Protein AF-A0A7W8XJZ4-F1 (afdb_monomer)

Radius of gyration: 14.4 Å; Cα contacts (8 Å, |Δi|>4): 47; chains: 1; bounding box: 26×44×35 Å

Structure (mmCIF, N/CA/C/O backbone):
data_AF-A0A7W8XJZ4-F1
#
_entry.id   AF-A0A7W8XJZ4-F1
#
loop_
_atom_site.group_PDB
_atom_site.id
_atom_site.type_symbol
_atom_site.label_atom_id
_atom_site.label_alt_id
_atom_site.label_comp_id
_atom_site.label_asym_id
_atom_site.label_entity_id
_atom_site.label_seq_id
_atom_site.pdbx_PDB_ins_code
_atom_site.Cartn_x
_atom_site.Cartn_y
_atom_site.Cartn_z
_atom_site.occupancy
_atom_site.B_iso_or_equiv
_atom_site.auth_seq_id
_atom_site.auth_comp_id
_atom_site.auth_asym_id
_atom_site.auth_atom_id
_atom_site.pdbx_PDB_model_num
ATOM 1 N N . MET A 1 1 ? 12.077 1.833 11.541 1.00 36.03 1 MET A N 1
ATOM 2 C CA . MET A 1 1 ? 11.728 1.785 12.977 1.00 36.03 1 MET A CA 1
ATOM 3 C C . MET A 1 1 ? 10.217 1.879 13.055 1.00 36.03 1 MET A C 1
ATOM 5 O O . MET A 1 1 ? 9.687 2.941 12.770 1.00 36.03 1 MET A O 1
ATOM 9 N N . VAL A 1 2 ? 9.528 0.760 13.279 1.00 40.94 2 VAL A N 1
ATOM 10 C CA . VAL A 1 2 ? 8.057 0.731 13.284 1.00 40.94 2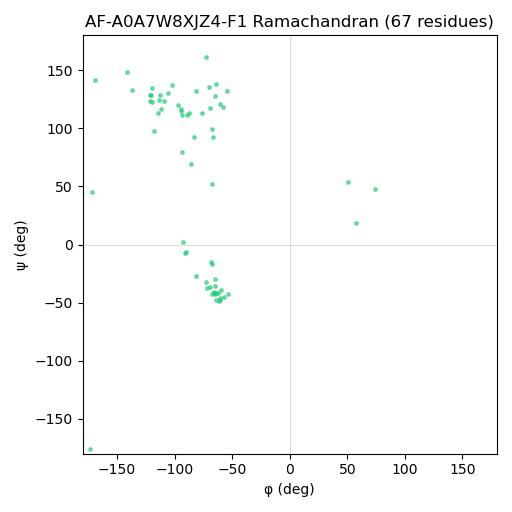 VAL A CA 1
ATOM 11 C C . VAL A 1 2 ? 7.611 1.021 14.713 1.00 40.94 2 VAL A C 1
ATOM 13 O O . VAL A 1 2 ? 7.905 0.240 15.614 1.00 40.94 2 VAL A O 1
ATOM 16 N N . SER A 1 3 ? 7.002 2.184 14.933 1.00 42.69 3 SER A N 1
ATOM 17 C CA . SER A 1 3 ? 6.471 2.570 16.241 1.00 42.69 3 SER A CA 1
ATOM 18 C C . SER A 1 3 ? 5.044 2.040 16.350 1.00 42.69 3 SER A C 1
ATOM 20 O O . SER A 1 3 ? 4.179 2.469 15.593 1.00 42.69 3 SER A O 1
ATOM 22 N N . HIS A 1 4 ? 4.808 1.087 17.251 1.00 54.91 4 HIS A N 1
ATOM 23 C CA . HIS A 1 4 ? 3.471 0.588 17.574 1.00 54.91 4 HIS A CA 1
ATOM 24 C C . HIS A 1 4 ? 2.954 1.369 18.787 1.00 54.91 4 HIS A C 1
ATOM 26 O O . HIS A 1 4 ? 3.563 1.312 19.855 1.00 54.91 4 HIS A O 1
ATOM 32 N N . CYS A 1 5 ? 1.867 2.122 18.617 1.00 44.19 5 CYS A N 1
ATOM 33 C CA . CYS A 1 5 ? 1.215 2.872 19.688 1.00 44.19 5 CYS A CA 1
ATOM 34 C C . CYS A 1 5 ? -0.211 2.331 19.863 1.00 44.19 5 CYS A C 1
ATOM 36 O O . CYS A 1 5 ? -1.109 2.681 19.104 1.00 44.19 5 CYS A O 1
ATOM 38 N N . ASP A 1 6 ? -0.392 1.445 20.842 1.00 55.88 6 ASP A N 1
ATOM 39 C CA . ASP A 1 6 ? -1.676 0.847 21.229 1.00 55.88 6 ASP A CA 1
ATOM 40 C C . ASP A 1 6 ? -2.295 1.687 22.361 1.00 55.88 6 ASP A C 1
ATOM 42 O O . ASP A 1 6 ? -2.091 1.385 23.532 1.00 55.88 6 ASP A O 1
ATOM 46 N N . ALA A 1 7 ? -2.924 2.830 22.037 1.00 51.38 7 ALA A N 1
ATOM 47 C CA . ALA A 1 7 ? -3.719 3.624 22.998 1.00 51.38 7 ALA A CA 1
ATOM 48 C C . ALA A 1 7 ? -4.520 4.785 22.361 1.00 51.38 7 ALA A C 1
ATOM 50 O O . ALA A 1 7 ? -4.533 5.900 22.879 1.00 51.38 7 ALA A O 1
ATOM 51 N N . SER A 1 8 ? -5.204 4.573 21.240 1.00 48.84 8 SER A N 1
ATOM 52 C CA . SER A 1 8 ? -6.299 5.450 20.787 1.00 48.84 8 SER A CA 1
ATOM 53 C C . SER A 1 8 ? -7.005 4.748 19.639 1.00 48.84 8 SER A C 1
ATOM 55 O O . SER A 1 8 ? -6.311 4.138 18.837 1.00 48.84 8 SER A O 1
ATOM 57 N N . GLY A 1 9 ? -8.334 4.819 19.535 1.00 54.41 9 GLY A N 1
ATOM 58 C CA . GLY A 1 9 ? -9.108 4.274 18.406 1.00 54.41 9 GLY A CA 1
ATOM 59 C C . GLY A 1 9 ? -8.857 5.013 17.086 1.00 54.41 9 GLY A C 1
ATOM 60 O O . GLY A 1 9 ? -9.794 5.513 16.477 1.00 54.41 9 GLY A O 1
ATOM 61 N N . HIS A 1 10 ? -7.590 5.158 16.712 1.00 58.78 10 HIS A N 1
ATOM 62 C CA . HIS A 1 10 ? -7.110 5.752 15.483 1.00 58.78 10 HIS A CA 1
ATOM 63 C C . HIS A 1 10 ? -6.540 4.630 14.630 1.00 58.78 10 HIS A C 1
ATOM 65 O O . HIS A 1 10 ? -5.632 3.923 15.073 1.00 58.78 10 HIS A O 1
ATOM 71 N N . ASP A 1 11 ? -7.057 4.495 13.414 1.00 68.31 11 ASP A N 1
ATOM 72 C CA . ASP A 1 11 ? -6.483 3.605 12.418 1.00 68.31 11 ASP A CA 1
ATOM 73 C C . ASP A 1 11 ? -4.996 3.940 12.219 1.00 68.31 11 ASP A C 1
ATOM 75 O O . ASP A 1 11 ? -4.632 5.119 12.092 1.00 68.31 11 ASP A O 1
ATOM 79 N N . PRO A 1 12 ? -4.107 2.936 12.222 1.00 79.50 12 PRO A N 1
ATOM 80 C CA . PRO A 1 12 ? -2.678 3.173 12.135 1.00 79.50 12 PRO A CA 1
ATOM 81 C C . PRO A 1 12 ? -2.345 3.805 10.772 1.00 79.50 12 PRO A C 1
ATOM 83 O O . PRO A 1 12 ? -2.719 3.289 9.718 1.00 79.50 12 PRO A O 1
ATOM 86 N N . LEU A 1 13 ? -1.630 4.934 10.780 1.00 83.00 13 LEU A N 1
ATOM 87 C CA . LEU A 1 13 ? -1.199 5.642 9.569 1.00 83.00 13 LEU A CA 1
ATOM 88 C C . LEU A 1 13 ? 0.240 5.255 9.208 1.00 83.00 13 LEU A C 1
ATOM 90 O O . LEU A 1 13 ? 1.169 5.516 9.974 1.00 83.00 13 LEU A O 1
ATOM 94 N N . LEU A 1 14 ? 0.427 4.692 8.016 1.00 85.00 14 LEU A N 1
ATOM 95 C CA . LEU A 1 14 ? 1.728 4.365 7.441 1.00 85.00 14 LEU A CA 1
ATOM 9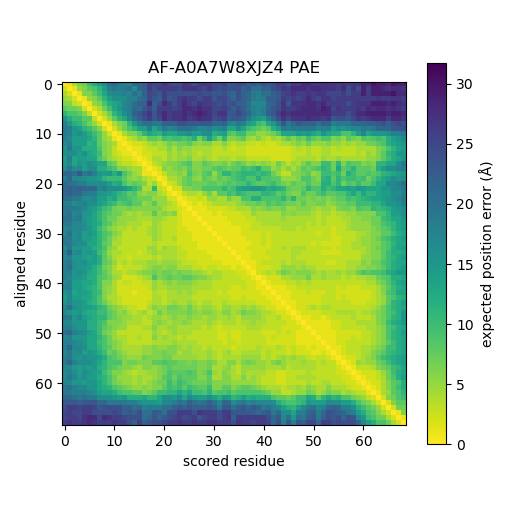6 C C . LEU A 1 14 ? 2.077 5.358 6.325 1.00 85.00 14 LEU A C 1
ATOM 98 O O . LEU A 1 14 ? 1.275 5.600 5.424 1.00 85.00 14 LEU A O 1
ATOM 102 N N . ILE A 1 15 ? 3.287 5.919 6.373 1.00 87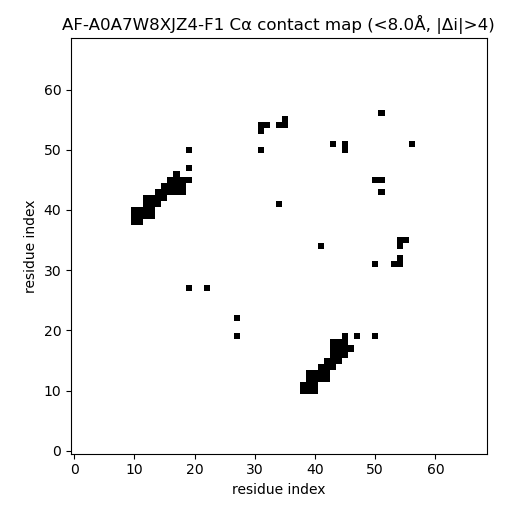.25 15 ILE A N 1
ATOM 103 C CA . ILE A 1 15 ? 3.810 6.830 5.346 1.00 87.25 15 ILE A CA 1
ATOM 104 C C . ILE A 1 15 ? 5.104 6.241 4.779 1.00 87.25 15 ILE A C 1
ATOM 106 O O . ILE A 1 15 ? 6.045 5.982 5.530 1.00 87.25 15 ILE A O 1
ATOM 110 N N . LEU A 1 16 ? 5.156 6.043 3.461 1.00 85.81 16 LEU A N 1
ATOM 111 C CA . LEU A 1 16 ? 6.307 5.491 2.745 1.00 85.81 16 LEU A CA 1
ATOM 112 C C . LEU A 1 16 ? 6.817 6.487 1.706 1.00 85.81 16 LEU A C 1
ATOM 114 O O . LEU A 1 16 ? 6.048 6.966 0.875 1.00 85.81 16 LEU A O 1
ATOM 118 N N . GLY A 1 17 ? 8.119 6.763 1.733 1.00 81.00 17 GLY A N 1
ATOM 119 C CA . GLY A 1 17 ? 8.815 7.519 0.694 1.00 81.00 17 GLY A CA 1
ATOM 120 C C . GLY A 1 17 ? 9.810 6.621 -0.025 1.00 81.00 17 GLY A C 1
ATOM 121 O O . GLY A 1 17 ? 10.647 6.008 0.630 1.00 81.00 17 GLY A O 1
ATOM 122 N N . GLU A 1 18 ? 9.689 6.535 -1.347 1.00 81.56 18 GLU A N 1
ATOM 123 C CA . GLU A 1 18 ? 10.527 5.709 -2.226 1.00 81.56 18 GLU A CA 1
ATOM 124 C C . GLU A 1 18 ? 10.650 4.235 -1.774 1.00 81.56 18 GLU A C 1
ATOM 126 O O . GLU A 1 18 ? 11.758 3.718 -1.615 1.00 81.56 18 GLU A O 1
ATOM 131 N N . PRO A 1 19 ? 9.521 3.525 -1.561 1.00 68.69 19 PRO A N 1
ATOM 132 C CA . PRO A 1 19 ? 9.522 2.179 -0.980 1.00 68.69 19 PRO A CA 1
ATOM 133 C C . PRO A 1 19 ? 10.160 1.102 -1.866 1.00 68.69 19 PRO A C 1
ATOM 135 O O . PRO A 1 19 ? 10.480 0.035 -1.359 1.00 68.69 19 PRO A O 1
ATOM 138 N N . THR A 1 20 ? 10.340 1.357 -3.164 1.00 70.62 20 THR A N 1
ATOM 139 C CA . THR A 1 20 ? 10.941 0.422 -4.129 1.00 70.62 20 THR A CA 1
ATOM 140 C C . THR A 1 20 ? 12.460 0.566 -4.247 1.00 70.62 20 THR A C 1
ATOM 142 O O . THR A 1 20 ? 13.103 -0.228 -4.934 1.00 70.62 20 THR A O 1
ATOM 145 N N . ASN A 1 21 ? 13.067 1.562 -3.594 1.00 76.44 21 ASN A N 1
ATOM 146 C CA . ASN A 1 21 ? 14.487 1.832 -3.769 1.00 76.44 21 ASN A CA 1
ATOM 147 C C . ASN A 1 21 ? 15.357 0.732 -3.134 1.00 76.44 21 ASN A C 1
ATOM 149 O O . ASN A 1 21 ? 15.127 0.315 -2.000 1.00 76.44 21 ASN A O 1
ATOM 153 N N . HIS A 1 22 ? 16.389 0.291 -3.857 1.00 74.94 22 HIS A N 1
ATOM 154 C CA . HIS A 1 22 ? 17.312 -0.776 -3.445 1.00 74.94 22 HIS A CA 1
ATOM 155 C C . HIS A 1 22 ? 16.662 -2.140 -3.118 1.00 74.94 22 HIS A C 1
ATOM 157 O O . HIS A 1 22 ? 17.304 -2.964 -2.465 1.00 74.94 22 HIS A O 1
ATOM 163 N N . LEU A 1 23 ? 15.430 -2.401 -3.571 1.00 78.31 23 LEU A N 1
ATOM 164 C CA . LEU A 1 23 ? 14.755 -3.691 -3.404 1.00 78.31 23 LEU A CA 1
ATOM 165 C C . LEU A 1 23 ? 14.791 -4.523 -4.692 1.00 78.31 23 LEU A C 1
ATOM 167 O O . LEU A 1 23 ? 14.529 -4.016 -5.781 1.00 78.31 23 LEU A O 1
ATOM 171 N N . ASP A 1 24 ? 15.063 -5.820 -4.555 1.00 82.81 24 ASP A N 1
ATOM 172 C CA . ASP A 1 24 ? 14.873 -6.798 -5.628 1.00 82.81 24 ASP A CA 1
ATOM 173 C C . 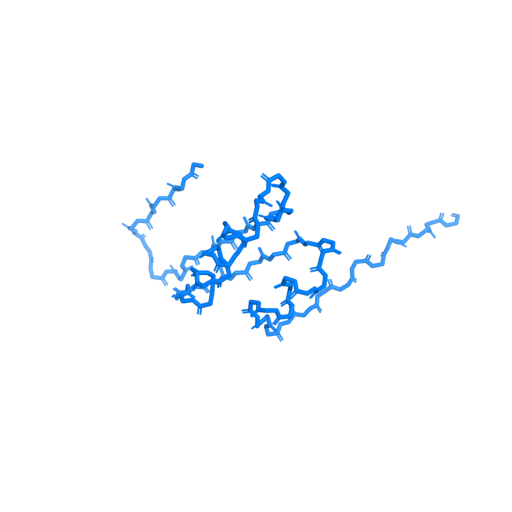ASP A 1 24 ? 13.378 -7.096 -5.859 1.00 82.81 24 ASP A C 1
ATOM 175 O O . ASP A 1 24 ? 12.538 -6.880 -4.981 1.00 82.81 24 ASP A O 1
ATOM 179 N N . ILE A 1 25 ? 13.044 -7.660 -7.024 1.00 82.38 25 ILE A N 1
ATOM 180 C CA . ILE A 1 25 ? 11.661 -7.925 -7.473 1.00 82.38 25 ILE A CA 1
ATOM 181 C C . ILE A 1 25 ? 10.849 -8.732 -6.443 1.00 82.38 25 ILE A C 1
ATOM 183 O O . ILE A 1 25 ? 9.701 -8.390 -6.160 1.00 82.38 25 ILE A O 1
ATOM 187 N N . ASP A 1 26 ? 11.444 -9.762 -5.833 1.00 84.75 26 ASP A N 1
ATOM 188 C CA . ASP A 1 26 ? 10.774 -10.573 -4.805 1.00 84.75 26 ASP A CA 1
ATOM 189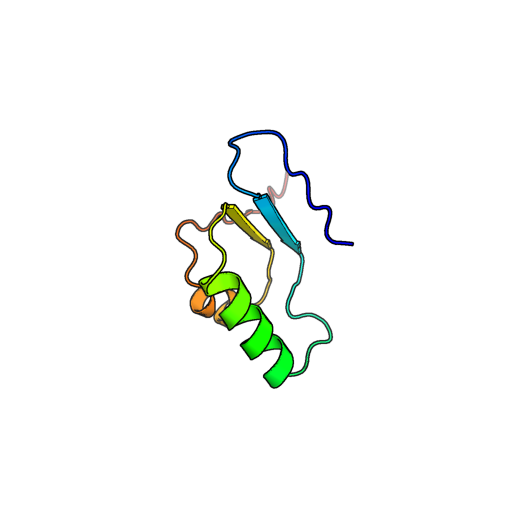 C C . ASP A 1 26 ? 10.442 -9.761 -3.542 1.00 84.75 26 ASP A C 1
ATOM 191 O O . ASP A 1 26 ? 9.398 -9.954 -2.915 1.00 84.75 26 ASP A O 1
ATOM 195 N N . SER A 1 27 ? 11.314 -8.815 -3.180 1.00 85.31 27 SER A N 1
ATOM 196 C CA . SER A 1 27 ? 11.106 -7.936 -2.026 1.00 85.31 27 SER A CA 1
ATOM 197 C C . SER A 1 27 ? 10.004 -6.916 -2.300 1.00 85.31 27 SER A C 1
ATOM 199 O O . SER A 1 27 ? 9.191 -6.644 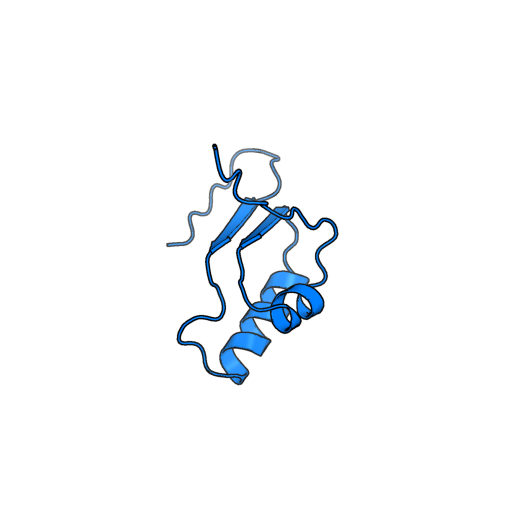-1.418 1.00 85.31 27 SER A O 1
ATOM 201 N N . ILE A 1 28 ? 9.929 -6.399 -3.530 1.00 84.44 28 ILE A N 1
ATOM 202 C CA . ILE A 1 28 ? 8.849 -5.505 -3.965 1.00 84.44 28 ILE A CA 1
ATOM 203 C C . ILE A 1 28 ? 7.504 -6.229 -3.868 1.00 84.44 28 ILE A C 1
ATOM 205 O O . ILE A 1 28 ? 6.585 -5.716 -3.236 1.00 84.44 28 ILE A O 1
ATOM 209 N N . ALA A 1 29 ? 7.407 -7.456 -4.388 1.00 85.50 29 ALA A N 1
ATOM 210 C CA . ALA A 1 29 ? 6.176 -8.245 -4.323 1.00 85.50 29 ALA A CA 1
ATOM 211 C C . ALA A 1 29 ? 5.712 -8.506 -2.875 1.00 85.50 29 ALA A C 1
ATOM 213 O O . ALA A 1 29 ? 4.516 -8.445 -2.578 1.00 85.50 29 ALA A O 1
ATOM 214 N N . ALA A 1 30 ? 6.648 -8.761 -1.955 1.00 86.25 30 ALA A N 1
ATOM 215 C CA . ALA A 1 30 ? 6.337 -8.936 -0.538 1.00 86.25 30 ALA A CA 1
ATOM 216 C C . ALA A 1 30 ? 5.809 -7.642 0.108 1.00 86.25 30 ALA A C 1
ATOM 218 O O . ALA A 1 30 ? 4.840 -7.684 0.871 1.00 86.25 30 ALA A O 1
ATOM 219 N N . VAL A 1 31 ? 6.412 -6.494 -0.218 1.00 87.19 31 VAL A N 1
ATOM 220 C CA . VAL A 1 31 ? 5.948 -5.177 0.242 1.00 87.19 31 VAL A CA 1
ATOM 221 C C . VAL A 1 31 ? 4.560 -4.879 -0.319 1.00 87.19 31 VAL A C 1
ATOM 223 O O . VAL A 1 31 ? 3.668 -4.533 0.447 1.00 87.19 31 VAL A O 1
ATOM 226 N N . GLU A 1 32 ? 4.334 -5.078 -1.616 1.00 87.88 32 GLU A N 1
ATOM 227 C CA . GLU A 1 32 ? 3.026 -4.873 -2.247 1.00 87.88 32 GLU A CA 1
ATOM 228 C C . GLU A 1 32 ? 1.929 -5.716 -1.588 1.00 87.88 32 GLU A C 1
ATOM 230 O O . GLU A 1 32 ? 0.854 -5.203 -1.276 1.00 87.88 32 GLU A O 1
ATOM 235 N N . ALA A 1 33 ? 2.201 -6.998 -1.325 1.00 87.94 33 ALA A N 1
ATOM 236 C CA . ALA A 1 33 ? 1.261 -7.879 -0.638 1.00 87.94 33 ALA A CA 1
ATOM 237 C C . ALA A 1 33 ? 0.955 -7.399 0.790 1.00 87.94 33 ALA A C 1
ATOM 239 O O . ALA A 1 33 ? -0.204 -7.410 1.206 1.00 87.94 33 ALA A O 1
ATOM 240 N N . GLY A 1 34 ? 1.974 -6.942 1.524 1.00 88.25 34 GLY A N 1
ATOM 241 C CA . GLY A 1 34 ? 1.807 -6.387 2.866 1.00 88.25 34 GLY A CA 1
ATOM 242 C C . GLY A 1 34 ? 0.990 -5.094 2.877 1.00 88.25 34 GLY A C 1
ATOM 243 O O . GLY A 1 34 ? 0.107 -4.941 3.716 1.00 88.25 34 GLY A O 1
ATOM 244 N N . LEU A 1 35 ? 1.239 -4.189 1.927 1.00 88.00 35 LEU A N 1
ATOM 245 C CA . LEU A 1 35 ? 0.518 -2.917 1.820 1.00 88.00 35 LEU A CA 1
ATOM 246 C C . LEU A 1 35 ? -0.938 -3.104 1.399 1.00 88.00 35 LEU A C 1
ATOM 248 O O . LEU A 1 35 ? -1.805 -2.416 1.923 1.00 88.00 35 LEU A O 1
ATOM 252 N N . ARG A 1 36 ? -1.227 -4.071 0.521 1.00 86.06 36 ARG A N 1
ATOM 253 C CA . ARG A 1 36 ? -2.605 -4.435 0.151 1.00 86.06 36 ARG A CA 1
ATOM 254 C C . ARG A 1 36 ? -3.412 -5.008 1.317 1.00 86.06 36 ARG A C 1
ATOM 256 O O . ARG A 1 36 ? -4.630 -4.885 1.328 1.00 86.06 36 ARG A O 1
ATOM 263 N N . ALA A 1 37 ? -2.748 -5.673 2.262 1.00 87.25 37 ALA A N 1
ATOM 264 C CA . ALA A 1 37 ? -3.377 -6.268 3.440 1.00 87.25 37 ALA A CA 1
ATOM 265 C C . ALA A 1 37 ? -3.393 -5.328 4.660 1.00 87.25 37 ALA A C 1
ATOM 267 O O . ALA A 1 37 ? -3.814 -5.739 5.742 1.00 87.25 37 ALA A O 1
ATOM 268 N N . TYR A 1 38 ? -2.895 -4.098 4.516 1.00 86.69 38 TYR A N 1
ATOM 269 C CA . TYR A 1 38 ? -2.784 -3.152 5.615 1.00 86.69 38 TYR A CA 1
ATOM 270 C C . TYR A 1 38 ? -4.150 -2.546 5.958 1.00 86.69 38 TYR A C 1
ATOM 272 O O . TYR A 1 38 ? -4.718 -1.783 5.181 1.00 86.69 38 TYR A O 1
ATOM 280 N N . ASP A 1 39 ? -4.656 -2.876 7.146 1.00 82.19 39 ASP A N 1
ATOM 281 C CA . ASP A 1 39 ? -5.921 -2.376 7.695 1.00 82.19 39 ASP A CA 1
ATOM 282 C C . ASP A 1 39 ? -5.679 -1.032 8.407 1.00 82.19 39 ASP A C 1
ATOM 284 O O . ASP A 1 39 ? -5.622 -0.932 9.632 1.00 82.19 39 ASP A O 1
ATOM 288 N N . GLY A 1 40 ? -5.384 0.001 7.620 1.00 85.50 40 GLY A N 1
ATOM 289 C CA . GLY A 1 40 ? -5.104 1.339 8.126 1.00 85.50 40 GLY A CA 1
ATOM 290 C C . GLY A 1 40 ? -4.948 2.365 7.009 1.00 85.50 40 GLY A C 1
ATOM 291 O O . GLY A 1 40 ? -5.112 2.070 5.827 1.00 85.50 40 GLY A O 1
ATOM 292 N N . ALA A 1 41 ? -4.606 3.599 7.371 1.00 88.12 41 ALA A N 1
ATOM 293 C CA . ALA A 1 41 ? -4.376 4.647 6.385 1.00 88.12 41 ALA A CA 1
ATOM 294 C C . ALA A 1 41 ? -2.962 4.533 5.793 1.00 88.12 41 ALA A C 1
ATOM 296 O O . ALA A 1 41 ? -1.980 4.431 6.528 1.00 88.12 41 ALA A O 1
ATOM 297 N N . LEU A 1 42 ? -2.846 4.595 4.467 1.00 87.56 42 LEU A N 1
ATOM 298 C CA . LEU A 1 42 ? -1.573 4.499 3.754 1.00 87.56 42 LEU A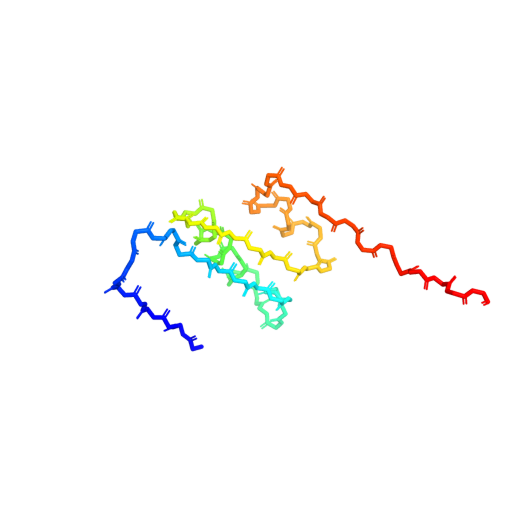 CA 1
ATOM 299 C C . LEU A 1 42 ? -1.335 5.749 2.899 1.00 87.56 42 LEU A C 1
ATOM 301 O O . LEU A 1 42 ? -2.177 6.130 2.087 1.00 87.56 42 LEU A O 1
ATOM 305 N N . ILE A 1 43 ? -0.164 6.366 3.054 1.00 89.25 43 ILE A N 1
ATOM 306 C CA . ILE A 1 43 ? 0.337 7.426 2.173 1.00 89.25 43 ILE A CA 1
ATOM 307 C C . ILE A 1 43 ? 1.649 6.947 1.555 1.00 89.25 43 ILE A C 1
ATOM 309 O O . ILE A 1 43 ? 2.605 6.641 2.264 1.00 89.25 43 ILE A O 1
ATOM 313 N N . VAL A 1 44 ? 1.707 6.912 0.227 1.00 88.31 44 VAL A N 1
ATOM 314 C CA . VAL A 1 44 ? 2.900 6.513 -0.526 1.00 88.31 44 VAL A CA 1
ATOM 315 C C . VAL A 1 44 ? 3.356 7.661 -1.410 1.00 88.31 44 VAL A C 1
ATOM 317 O O . VAL A 1 44 ? 2.559 8.262 -2.127 1.00 88.31 44 VAL A O 1
ATOM 320 N N . VAL A 1 45 ? 4.659 7.919 -1.392 1.00 88.31 45 VAL A N 1
ATOM 321 C CA . VAL A 1 45 ? 5.358 8.767 -2.354 1.00 88.31 45 VAL A CA 1
ATOM 322 C C . VAL A 1 45 ? 6.304 7.868 -3.140 1.00 88.31 45 VAL A C 1
ATOM 324 O O . VAL A 1 45 ? 7.249 7.316 -2.580 1.00 88.31 45 VAL A O 1
ATOM 327 N N . SER A 1 46 ? 6.033 7.694 -4.429 1.00 84.06 46 SER A N 1
ATOM 328 C CA . SER A 1 46 ? 6.843 6.875 -5.330 1.00 84.06 46 SER A CA 1
ATOM 329 C C . SER A 1 46 ? 6.943 7.547 -6.694 1.00 84.06 46 SER A C 1
ATOM 331 O O . SER A 1 46 ? 6.007 8.223 -7.120 1.00 84.06 46 SER A O 1
ATOM 333 N N . HIS A 1 47 ? 8.072 7.344 -7.370 1.00 84.25 47 HIS A N 1
ATOM 334 C CA . HIS A 1 47 ? 8.244 7.675 -8.785 1.00 84.25 47 HIS A CA 1
ATOM 335 C C . HIS A 1 47 ? 7.877 6.496 -9.710 1.00 84.25 47 HIS A C 1
ATOM 337 O O . HIS A 1 47 ? 7.862 6.656 -10.926 1.00 84.25 47 HIS A O 1
ATOM 343 N N . ASP A 1 48 ? 7.610 5.314 -9.143 1.00 85.19 48 ASP A N 1
ATOM 344 C CA . ASP A 1 48 ? 7.249 4.095 -9.868 1.00 85.19 48 ASP A CA 1
ATOM 345 C C . ASP A 1 48 ? 5.725 3.955 -9.962 1.00 85.19 48 ASP A C 1
ATOM 347 O O . ASP A 1 48 ? 5.041 3.725 -8.961 1.00 85.19 48 ASP A O 1
ATOM 351 N N . GLU A 1 49 ? 5.197 4.093 -11.176 1.00 84.19 49 GLU A N 1
ATOM 352 C CA . GLU A 1 49 ? 3.760 4.015 -11.442 1.00 84.19 49 GLU A CA 1
ATOM 353 C C . GLU A 1 49 ? 3.215 2.588 -11.341 1.00 84.19 49 GLU A C 1
ATOM 355 O O . GLU A 1 49 ? 2.095 2.405 -10.867 1.00 84.19 49 GLU A O 1
ATOM 360 N N . THR A 1 50 ? 4.018 1.579 -11.691 1.00 86.06 50 THR A N 1
ATOM 361 C CA . THR A 1 50 ? 3.605 0.166 -11.646 1.00 86.06 50 THR A CA 1
ATOM 362 C C . THR A 1 50 ? 3.390 -0.272 -10.202 1.00 86.06 50 THR A C 1
ATOM 364 O O . THR A 1 50 ? 2.389 -0.912 -9.883 1.00 86.06 50 THR A O 1
ATOM 367 N N . PHE A 1 51 ? 4.292 0.132 -9.305 1.00 85.81 51 PHE A N 1
ATOM 368 C CA . PHE A 1 51 ? 4.153 -0.116 -7.870 1.00 85.81 51 PHE A CA 1
ATOM 369 C C . PHE A 1 51 ? 2.881 0.529 -7.305 1.00 85.81 51 PHE A C 1
ATOM 371 O O . PHE A 1 51 ? 2.124 -0.101 -6.564 1.00 85.81 51 PHE A O 1
ATOM 378 N N . VAL A 1 52 ? 2.631 1.790 -7.672 1.00 86.12 52 VAL A N 1
ATOM 379 C CA . VAL A 1 52 ? 1.472 2.564 -7.206 1.00 86.12 52 VAL A CA 1
ATOM 380 C C . VAL A 1 52 ? 0.155 1.946 -7.685 1.00 86.12 52 VAL A C 1
ATOM 382 O O . VAL A 1 52 ? -0.797 1.850 -6.910 1.00 86.12 52 VAL A O 1
ATOM 385 N N . GLU A 1 53 ? 0.099 1.489 -8.935 1.00 86.44 53 GLU A N 1
ATOM 386 C CA . GLU A 1 53 ? -1.049 0.750 -9.464 1.00 86.44 53 GLU A CA 1
ATOM 387 C C . GLU A 1 53 ? -1.224 -0.601 -8.765 1.00 86.44 53 GLU A C 1
ATOM 389 O O . GLU A 1 53 ? -2.347 -0.977 -8.422 1.00 86.44 53 GLU A O 1
ATOM 394 N N . SER A 1 54 ? -0.123 -1.308 -8.493 1.00 86.69 54 SER A N 1
ATOM 395 C CA . SER A 1 54 ? -0.156 -2.611 -7.832 1.00 86.69 54 SER A CA 1
ATOM 396 C C . SER A 1 54 ? -0.777 -2.509 -6.436 1.00 86.69 54 SER A C 1
ATOM 398 O O . SER A 1 54 ? -1.689 -3.272 -6.118 1.00 86.69 54 SER A O 1
ATOM 400 N N . ILE A 1 55 ? -0.376 -1.550 -5.601 1.00 87.06 55 ILE A N 1
ATOM 401 C CA . ILE A 1 55 ? -0.903 -1.442 -4.227 1.00 87.06 55 ILE A CA 1
ATOM 402 C C . ILE A 1 55 ? -2.385 -1.033 -4.148 1.00 87.06 55 ILE A C 1
ATOM 404 O O . ILE A 1 55 ? -2.993 -1.223 -3.099 1.00 87.06 55 ILE A O 1
ATOM 408 N N . GLY A 1 56 ? -2.981 -0.525 -5.234 1.00 84.69 56 GLY A N 1
ATOM 409 C CA . GLY A 1 56 ? -4.414 -0.223 -5.298 1.00 84.69 56 GLY A CA 1
ATOM 410 C C . GLY A 1 56 ? -4.830 1.027 -4.516 1.00 84.69 56 GLY A C 1
ATOM 411 O O .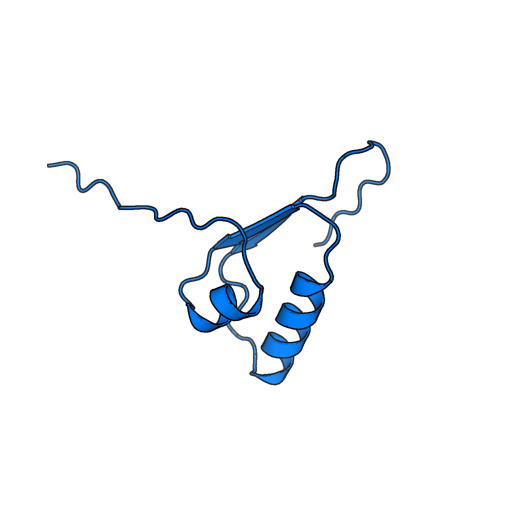 GLY A 1 56 ? -5.788 0.987 -3.748 1.00 84.69 56 GLY A O 1
ATOM 412 N N . ILE A 1 57 ? -4.115 2.143 -4.692 1.00 85.12 57 ILE A N 1
ATOM 413 C CA . ILE A 1 57 ? -4.447 3.412 -4.021 1.00 85.12 57 ILE A CA 1
ATOM 414 C C . ILE A 1 57 ? -5.810 3.984 -4.443 1.00 85.12 57 ILE A C 1
ATOM 416 O O . ILE A 1 57 ? -6.139 4.066 -5.624 1.00 85.12 57 ILE A O 1
ATOM 420 N N . GLU A 1 58 ? -6.571 4.486 -3.468 1.00 85.25 58 GLU A N 1
ATOM 421 C CA . GLU A 1 58 ? -7.892 5.091 -3.710 1.00 85.25 58 GLU A CA 1
ATOM 422 C C . GLU A 1 58 ? -7.824 6.547 -4.193 1.00 85.25 58 GLU A C 1
ATOM 424 O O . GLU A 1 58 ? -8.736 7.041 -4.858 1.00 85.25 58 GLU A O 1
ATOM 429 N N . ARG A 1 59 ? -6.762 7.275 -3.826 1.00 86.81 59 ARG A N 1
ATOM 430 C CA . ARG A 1 59 ? -6.579 8.692 -4.169 1.00 86.81 59 ARG A CA 1
ATOM 431 C C . ARG A 1 59 ? -5.145 8.970 -4.595 1.00 86.81 59 ARG A C 1
ATOM 433 O O . ARG A 1 59 ? -4.209 8.607 -3.888 1.00 86.81 59 ARG A O 1
ATOM 440 N N . ARG A 1 60 ? -4.992 9.690 -5.709 1.00 86.62 60 ARG A N 1
ATOM 441 C CA . ARG A 1 60 ? -3.707 10.182 -6.222 1.00 86.62 60 ARG A CA 1
ATOM 442 C C . ARG A 1 60 ? -3.664 11.704 -6.120 1.00 86.62 60 ARG A C 1
ATOM 444 O O . ARG A 1 60 ? -4.589 12.383 -6.559 1.00 86.62 60 ARG A O 1
ATOM 451 N N . LEU A 1 61 ? -2.598 12.225 -5.520 1.00 86.19 61 LEU A N 1
ATOM 452 C CA . LEU A 1 61 ? -2.309 13.656 -5.456 1.00 86.19 61 LEU A CA 1
ATOM 453 C C . LEU A 1 61 ? -1.076 13.928 -6.312 1.00 86.19 61 LEU A C 1
ATOM 455 O O . LEU A 1 61 ? 0.003 13.421 -6.014 1.00 86.19 61 LEU A O 1
ATOM 459 N N . GLU A 1 62 ? -1.234 14.719 -7.367 1.00 83.62 62 GLU A N 1
ATOM 460 C CA . GLU A 1 62 ? -0.120 15.116 -8.226 1.00 83.62 62 GLU A CA 1
ATOM 461 C C . GLU A 1 62 ? 0.423 16.468 -7.766 1.00 83.62 62 GLU A C 1
ATOM 463 O O . GLU A 1 62 ? -0.265 17.490 -7.810 1.00 83.62 62 GLU A O 1
ATOM 468 N N . LEU A 1 63 ? 1.667 16.469 -7.289 1.00 81.50 63 LEU A N 1
ATOM 469 C CA . LEU A 1 63 ? 2.360 17.689 -6.898 1.00 81.50 63 LEU A CA 1
ATOM 470 C C . LEU A 1 63 ? 2.958 18.332 -8.151 1.00 81.50 63 LEU A C 1
ATOM 472 O O . LEU A 1 63 ? 4.080 18.027 -8.549 1.00 81.50 63 LEU A O 1
ATOM 476 N N . ALA A 1 64 ? 2.213 19.238 -8.780 1.00 77.31 64 ALA A N 1
ATOM 477 C CA . ALA A 1 64 ? 2.796 20.134 -9.768 1.00 77.31 64 ALA A CA 1
ATOM 478 C C . ALA A 1 64 ? 3.728 21.111 -9.037 1.00 77.31 64 ALA A C 1
ATOM 480 O O . ALA A 1 64 ? 3.279 21.887 -8.190 1.00 77.31 64 ALA A O 1
ATOM 481 N N . ALA A 1 65 ? 5.026 21.081 -9.346 1.00 70.38 65 ALA A N 1
ATOM 482 C CA . ALA A 1 65 ? 5.927 22.126 -8.883 1.00 70.38 65 ALA A CA 1
ATOM 483 C C . ALA A 1 65 ? 5.399 23.467 -9.411 1.00 70.38 65 ALA A C 1
ATOM 485 O O . ALA A 1 65 ? 5.310 23.664 -10.625 1.00 70.38 65 ALA A O 1
ATOM 486 N N . SER A 1 66 ? 5.033 24.393 -8.519 1.00 66.62 66 SER A N 1
ATOM 487 C CA . SER A 1 66 ? 4.793 25.765 -8.947 1.00 66.62 66 SER A CA 1
ATOM 488 C C 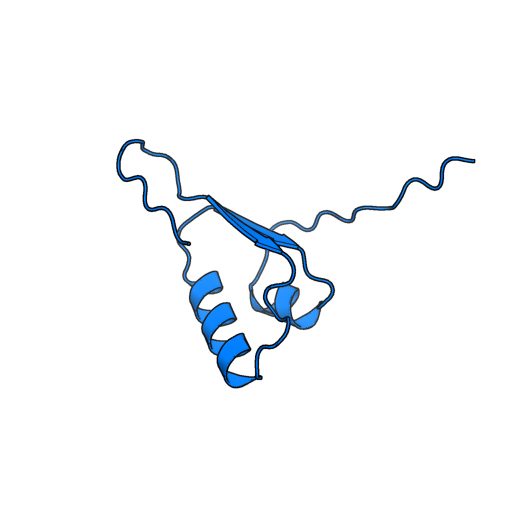. SER A 1 66 ? 6.144 26.328 -9.373 1.00 66.62 66 SER A C 1
ATOM 490 O O . SER A 1 66 ? 6.958 26.711 -8.530 1.00 66.62 66 SER A O 1
ATOM 492 N N . VAL A 1 67 ? 6.415 26.350 -10.676 1.00 64.38 67 VAL A N 1
ATOM 493 C CA . VAL A 1 67 ? 7.476 27.197 -11.214 1.00 64.38 67 VAL A CA 1
ATOM 494 C C . VAL A 1 67 ? 6.993 28.627 -11.001 1.00 64.38 67 VAL A C 1
ATOM 496 O O . VAL A 1 67 ? 6.199 29.153 -11.777 1.00 64.38 67 VAL A O 1
ATOM 499 N N . GLY A 1 68 ? 7.384 29.209 -9.867 1.00 66.19 68 GLY A N 1
ATOM 500 C CA . GLY A 1 68 ? 7.241 30.636 -9.626 1.00 66.19 68 GLY A CA 1
ATOM 501 C C . GLY A 1 68 ? 8.056 31.371 -10.684 1.00 66.19 68 GLY A C 1
ATOM 502 O O . GLY A 1 68 ? 9.249 31.098 -10.826 1.00 66.19 68 GLY A O 1
ATOM 503 N N . GLY A 1 69 ? 7.378 32.212 -11.464 1.00 48.75 69 GLY A N 1
ATOM 504 C CA . GLY A 1 69 ? 8.001 33.139 -12.411 1.00 48.75 69 GLY A CA 1
ATOM 505 C C . GLY A 1 69 ? 8.649 34.331 -11.726 1.00 48.75 69 GLY A C 1
ATOM 506 O O . GLY A 1 69 ? 8.296 34.613 -10.557 1.00 48.75 69 GLY A O 1
#

Secondary structure (DSSP, 8-state):
------SSS-PPEEEEESTTTT--HHHHHHHHHHHHT--SEEEEE-S-HHHHHHHT-S-----------

InterPro domains:
  IPR027417 P-loop containing nucleoside triphosphate hydrolase [G3DSA:3.40.50.300] (13-58)
  IPR027417 P-loop containing nucleoside triphosphate hydrolase [SSF52540] (11-52)
  IPR050611 ABCF protein [PTHR19211] (13-55)

Mean predicted aligned error: 9.56 Å

Organism: NCBI:txid1138194

Nearest PDB structures (foldseek):
  4fin-assembly2_A  TM=8.980E-01  e=2.010E-03  Escherichia coli K-12
  7p7t-assembly1_0  TM=9.204E-01  e=3.222E-03  Enterococcus faecalis
  4fin-assembly3_B  TM=8.989E-01  e=2.460E-03  Escherichia coli K-12
  2ix3-assembly1_B  TM=9.512E-01  e=1.737E-02  Saccharomyces cerevisiae
  6y3x-assembly1_A  TM=2.988E-01  e=6.990E+00  Francisella tularensis subsp. novicida

Foldseek 3Di:
DDDDDPDDPAFDEEEEEAPCPPDDPVRLVVVLVVLLPRRGHYHYHHPDPVSVVSNPDPDDDDDDPPPDD

pLDDT: mean 77.36, std 13.98, range [36.03, 89.25]

Solvent-accessible surface area (backbone atoms only — not comparable to full-atom values): 4788 Å² total; per-residue (Å²): 136,88,84,84,78,95,84,62,103,61,71,56,75,47,79,42,73,51,79,65,66,100,52,54,73,71,54,45,53,53,49,41,56,51,59,58,69,50,89,47,48,78,48,80,46,66,94,52,64,67,61,51,59,69,43,61,70,93,77,88,85,83,84,74,79,79,79,78,127

Sequence (69 aa):
MVSHCDASGHDPLLILGEPTNHLDIDSIAAVEAGLRAYDGALIVVSHDETFVESIGIERRLELAASVGG